Protein AF-A0A1W1DLJ4-F1 (afdb_monomer)

Solvent-accessible surface area (backbone atoms only — not comparable to full-atom values): 9429 Å² total; per-residue (Å²): 139,88,88,87,72,86,66,71,32,33,71,55,100,89,47,61,44,42,84,72,53,98,75,45,76,35,81,39,62,38,69,46,56,49,47,17,43,51,42,50,50,43,47,74,78,41,98,44,51,70,66,58,46,50,53,56,49,59,76,42,45,62,56,41,61,72,56,41,57,60,22,61,76,66,29,36,32,37,41,37,36,40,71,74,59,95,52,90,63,41,83,75,76,58,78,65,76,52,47,79,42,19,34,28,47,31,40,52,72,58,87,94,70,60,62,65,68,54,45,72,72,51,59,78,86,32,61,56,45,70,82,48,97,45,29,44,33,29,34,29,70,41,49,66,60,52,45,49,72,58,45,48,64,53,50,52,50,57,65,69,73,106

Structure (mmCIF, N/CA/C/O backbone):
data_AF-A0A1W1DLJ4-F1
#
_entry.id   AF-A0A1W1DLJ4-F1
#
loop_
_atom_site.group_PDB
_atom_site.id
_atom_site.type_symbol
_atom_site.label_atom_id
_atom_site.label_alt_id
_atom_site.label_comp_id
_atom_site.label_asym_id
_atom_site.label_entity_id
_atom_site.label_seq_id
_atom_site.pdbx_PDB_ins_code
_atom_site.Cartn_x
_atom_site.Cartn_y
_atom_site.Cartn_z
_atom_site.occupancy
_atom_site.B_iso_or_equiv
_atom_site.auth_seq_id
_atom_site.auth_comp_id
_atom_site.auth_asym_id
_atom_site.auth_atom_id
_atom_site.pdbx_PDB_model_num
ATOM 1 N N . MET A 1 1 ? -18.848 10.174 -0.952 1.00 89.06 1 MET A N 1
ATOM 2 C CA . MET A 1 1 ? -18.210 9.969 -2.275 1.00 89.06 1 MET A CA 1
ATOM 3 C C . MET A 1 1 ? -16.968 9.114 -2.049 1.00 89.06 1 MET A C 1
ATOM 5 O O . MET A 1 1 ? -16.446 9.173 -0.948 1.00 89.06 1 MET A O 1
ATOM 9 N N . PHE A 1 2 ? -16.525 8.315 -3.023 1.00 94.81 2 PHE A N 1
ATOM 10 C CA . PHE A 1 2 ? -15.253 7.580 -2.954 1.00 94.81 2 PHE A CA 1
ATOM 11 C C . PHE A 1 2 ? -14.394 7.967 -4.161 1.00 94.81 2 PHE A C 1
ATOM 13 O O . PHE A 1 2 ? -14.922 8.054 -5.271 1.00 94.81 2 PHE A O 1
ATOM 20 N N . TYR A 1 3 ? -13.108 8.224 -3.931 1.00 96.75 3 TYR A N 1
ATOM 21 C CA . TYR A 1 3 ? -12.130 8.569 -4.959 1.00 96.75 3 TYR A CA 1
ATOM 22 C C . TYR A 1 3 ? -10.869 7.730 -4.757 1.00 96.75 3 TYR A C 1
ATOM 24 O O . TYR A 1 3 ? -10.358 7.635 -3.644 1.00 96.75 3 TYR A O 1
ATOM 32 N N . GLU A 1 4 ? -10.353 7.183 -5.853 1.00 96.94 4 GLU A N 1
ATOM 33 C CA . GLU A 1 4 ? -9.072 6.490 -5.908 1.00 96.94 4 GLU A CA 1
ATOM 34 C C . GLU A 1 4 ? -8.259 7.059 -7.073 1.00 96.94 4 GLU A C 1
ATOM 36 O O . GLU A 1 4 ? -8.750 7.178 -8.199 1.00 96.94 4 GLU A O 1
ATOM 41 N N . GLY A 1 5 ? -7.014 7.442 -6.802 1.00 95.69 5 GLY A N 1
ATOM 42 C CA . GLY A 1 5 ? -6.127 8.011 -7.804 1.00 95.69 5 GLY A CA 1
ATOM 43 C C . GLY A 1 5 ? -4.942 8.744 -7.190 1.00 95.69 5 GLY A C 1
ATOM 44 O O . GLY A 1 5 ? -4.748 8.749 -5.978 1.00 95.69 5 GLY A O 1
ATOM 45 N N . LEU A 1 6 ? -4.151 9.386 -8.048 1.00 95.25 6 LEU A N 1
ATOM 46 C CA . LEU A 1 6 ? -2.889 10.026 -7.665 1.00 95.25 6 LEU A CA 1
ATOM 47 C C . LEU A 1 6 ? -3.042 11.432 -7.067 1.00 95.25 6 LEU A C 1
ATOM 49 O O . LEU A 1 6 ? -2.040 12.005 -6.664 1.00 95.25 6 LEU A O 1
ATOM 53 N N . HIS A 1 7 ? -4.249 12.009 -7.039 1.00 96.19 7 HIS A N 1
ATOM 54 C CA . HIS A 1 7 ? -4.464 13.419 -6.675 1.00 96.19 7 HIS A CA 1
ATOM 55 C C . HIS A 1 7 ? -5.550 13.624 -5.604 1.00 96.19 7 HIS A C 1
ATOM 57 O O . HIS A 1 7 ? -6.191 14.671 -5.551 1.00 96.19 7 HIS A O 1
ATOM 63 N N . GLY A 1 8 ? -5.778 12.619 -4.754 1.00 95.38 8 GLY A N 1
ATOM 64 C CA . GLY A 1 8 ? -6.811 12.670 -3.711 1.00 95.38 8 GLY A CA 1
ATOM 65 C C . GLY A 1 8 ? -6.466 13.579 -2.528 1.00 95.38 8 GLY A C 1
ATOM 66 O O . GLY A 1 8 ? -7.358 13.964 -1.782 1.00 95.38 8 GLY A O 1
ATOM 67 N N . GLY A 1 9 ? -5.189 13.934 -2.365 1.00 96.19 9 GLY A N 1
ATOM 68 C CA . GLY A 1 9 ? -4.673 14.747 -1.263 1.00 96.19 9 GLY A CA 1
ATOM 69 C C . GLY A 1 9 ? -3.925 15.997 -1.719 1.00 96.19 9 GLY A C 1
ATOM 70 O O . GLY A 1 9 ? -3.069 16.492 -0.984 1.00 96.19 9 GLY A O 1
ATOM 71 N N . VAL A 1 10 ? -4.189 16.485 -2.937 1.00 96.12 10 VAL A N 1
ATOM 72 C CA . VAL A 1 10 ? -3.507 17.661 -3.499 1.00 96.12 10 VAL A CA 1
ATOM 73 C C . VAL A 1 10 ? -3.833 18.912 -2.697 1.00 96.12 10 VAL A C 1
ATOM 75 O O . VAL A 1 10 ? -4.997 19.208 -2.416 1.00 96.12 10 VAL A O 1
ATOM 78 N N . LYS A 1 11 ? -2.789 19.688 -2.408 1.00 95.25 11 LYS A N 1
ATOM 79 C CA . LYS A 1 11 ? -2.889 21.026 -1.843 1.00 95.25 11 LYS A CA 1
ATOM 80 C C . LYS A 1 11 ? -1.892 21.948 -2.535 1.00 95.25 11 LYS A C 1
ATOM 82 O O . LYS A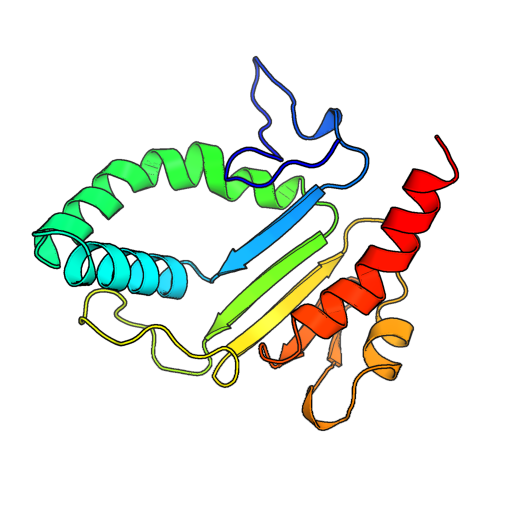 1 11 ? -0.700 21.672 -2.563 1.00 95.25 11 LYS A O 1
ATOM 87 N N . THR A 1 12 ? -2.406 23.023 -3.112 1.00 92.81 12 THR A N 1
ATOM 88 C CA . THR A 1 12 ? -1.669 24.057 -3.847 1.00 92.81 12 THR A CA 1
ATOM 89 C C . THR A 1 12 ? -2.237 25.426 -3.482 1.00 92.81 12 THR A C 1
ATOM 91 O O . THR A 1 12 ? -3.291 25.510 -2.852 1.00 92.81 12 THR A O 1
ATOM 94 N N . ASP A 1 13 ? -1.607 26.502 -3.950 1.00 92.25 13 ASP A N 1
ATOM 95 C CA . ASP A 1 13 ? -2.117 27.866 -3.754 1.00 92.25 13 ASP A CA 1
ATOM 96 C C . ASP A 1 13 ? -3.511 28.091 -4.369 1.00 92.25 13 ASP A C 1
ATOM 98 O O . ASP A 1 13 ? -4.266 28.945 -3.908 1.00 92.25 13 ASP A O 1
ATOM 102 N N . ASN A 1 14 ? -3.869 27.318 -5.402 1.00 92.94 14 ASN A N 1
ATOM 103 C CA . ASN A 1 14 ? -5.108 27.499 -6.162 1.00 92.94 14 ASN A CA 1
ATOM 104 C C . ASN A 1 14 ? -6.193 26.458 -5.839 1.00 92.94 14 ASN A C 1
ATOM 106 O O . ASN A 1 14 ? -7.340 26.629 -6.253 1.00 92.94 14 ASN A O 1
ATOM 110 N N . ALA A 1 15 ? -5.849 25.367 -5.150 1.00 92.06 15 ALA A N 1
ATOM 111 C CA . ALA A 1 15 ? -6.771 24.277 -4.841 1.00 92.06 15 ALA A CA 1
ATOM 112 C C . ALA A 1 15 ? -6.327 23.503 -3.595 1.00 92.06 15 ALA A C 1
ATOM 114 O O . ALA A 1 15 ? -5.175 23.078 -3.509 1.00 92.06 15 ALA A O 1
ATOM 115 N N . ASP A 1 16 ? -7.264 23.259 -2.678 1.00 95.38 16 ASP A N 1
ATOM 116 C CA . ASP A 1 16 ? -7.079 22.415 -1.494 1.00 95.38 16 ASP A CA 1
ATOM 117 C C . ASP A 1 16 ? -8.109 21.280 -1.531 1.00 95.38 16 ASP A C 1
ATOM 119 O O . ASP A 1 16 ? -9.257 21.467 -1.134 1.00 95.38 16 ASP A O 1
ATOM 123 N N . VAL A 1 17 ? -7.712 20.128 -2.082 1.00 95.50 17 VAL A N 1
ATOM 124 C CA . VAL A 1 17 ? -8.542 18.911 -2.135 1.00 95.50 17 VAL A CA 1
ATOM 125 C C . VAL A 1 17 ? -8.455 18.158 -0.812 1.00 95.50 17 VAL A C 1
ATOM 127 O O . VAL A 1 17 ? -9.463 17.643 -0.334 1.00 95.50 17 VAL A O 1
ATOM 130 N N . ALA A 1 18 ? -7.271 18.140 -0.193 1.00 96.06 18 ALA A N 1
ATOM 131 C CA . ALA A 1 18 ? -7.047 17.482 1.091 1.00 96.06 18 ALA A CA 1
ATOM 132 C C . ALA A 1 18 ? -7.984 18.003 2.195 1.00 96.06 18 ALA A C 1
ATOM 134 O O . ALA A 1 18 ? -8.453 17.226 3.017 1.00 96.06 18 ALA A O 1
ATOM 135 N N . GLY A 1 19 ? -8.310 19.299 2.191 1.00 95.31 19 GLY A N 1
ATOM 136 C CA . GLY A 1 19 ? -9.260 19.893 3.136 1.00 95.31 19 GLY A CA 1
ATOM 137 C C . GLY A 1 19 ? -10.742 19.599 2.865 1.00 95.31 19 GLY A C 1
ATOM 138 O O . GLY A 1 19 ? -11.585 20.074 3.619 1.00 95.31 19 GLY A O 1
ATOM 139 N N . GLN A 1 20 ? -11.083 18.874 1.794 1.00 95.44 20 GLN A N 1
ATOM 140 C CA . GLN A 1 20 ? -12.471 18.586 1.390 1.00 95.44 20 GLN A CA 1
ATOM 141 C C . GLN A 1 20 ? -12.888 17.134 1.655 1.00 95.44 20 GLN A C 1
ATOM 143 O O . GLN A 1 20 ? -13.973 16.726 1.238 1.00 95.44 20 GLN A O 1
ATOM 148 N N . VAL A 1 21 ? -12.027 16.336 2.290 1.00 95.75 21 VAL A N 1
ATOM 149 C CA . VAL A 1 21 ? -12.275 14.914 2.544 1.00 95.75 21 VAL A CA 1
ATOM 150 C C . VAL A 1 21 ? -12.330 14.624 4.038 1.00 95.75 21 VAL A C 1
ATOM 152 O O . VAL A 1 21 ? -11.523 15.128 4.812 1.00 95.75 21 VAL A O 1
ATOM 1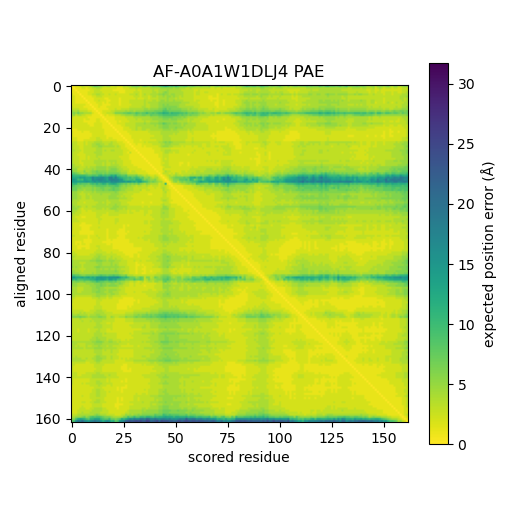55 N N . ASP A 1 22 ? -13.260 13.759 4.437 1.00 95.88 22 ASP A N 1
ATOM 156 C CA . ASP A 1 22 ? -13.383 13.317 5.832 1.00 95.88 22 ASP A CA 1
ATOM 157 C C . ASP A 1 22 ? -12.343 12.237 6.189 1.00 95.88 22 ASP A C 1
ATOM 159 O O . ASP A 1 22 ? -11.959 12.071 7.345 1.00 95.88 22 ASP A O 1
ATOM 163 N N . LEU A 1 23 ? -11.856 11.500 5.184 1.00 96.88 23 LEU A N 1
ATOM 164 C CA . LEU A 1 23 ? -10.827 10.473 5.324 1.00 96.88 23 LEU A CA 1
ATOM 165 C C . LEU A 1 23 ? -9.889 10.473 4.112 1.00 96.88 23 LEU A C 1
ATOM 167 O O . LEU A 1 23 ? -10.334 10.246 2.989 1.00 96.88 23 LEU A O 1
ATOM 171 N N . LEU A 1 24 ? -8.588 10.669 4.350 1.00 98.00 24 LEU A N 1
ATOM 172 C CA . LEU A 1 24 ? -7.549 10.620 3.325 1.00 98.00 24 LEU A CA 1
ATOM 173 C C . LEU A 1 24 ? -6.550 9.496 3.621 1.00 98.00 24 LEU A C 1
ATOM 175 O O . LEU A 1 24 ? -5.805 9.560 4.601 1.00 98.00 24 LEU A O 1
ATOM 179 N N . VAL A 1 25 ? -6.522 8.479 2.758 1.00 98.31 25 VAL A N 1
ATOM 180 C CA . VAL A 1 25 ? -5.635 7.313 2.882 1.00 98.31 25 VAL A CA 1
ATOM 181 C C . VAL A 1 25 ? -4.578 7.341 1.782 1.00 98.31 25 VAL A C 1
ATOM 183 O O . VAL A 1 25 ? -4.910 7.412 0.601 1.00 98.31 25 VAL A O 1
ATOM 186 N N . GLY A 1 26 ? -3.306 7.256 2.164 1.00 98.06 26 GLY A N 1
ATOM 187 C CA . GLY A 1 26 ? -2.185 7.066 1.251 1.00 98.06 26 GLY A CA 1
ATOM 188 C C . GLY A 1 26 ? -1.798 5.594 1.166 1.00 98.06 26 GLY A C 1
ATOM 189 O O . GLY A 1 26 ? -1.512 4.967 2.182 1.00 98.06 26 GLY A O 1
ATOM 190 N N . VAL A 1 27 ? -1.755 5.038 -0.042 1.00 97.94 27 VAL A N 1
ATOM 191 C CA . VAL A 1 27 ? -1.231 3.692 -0.306 1.00 97.94 27 VAL A CA 1
ATOM 192 C C . VAL A 1 27 ? -0.025 3.844 -1.212 1.00 97.94 27 VAL A C 1
ATOM 194 O O . VAL A 1 27 ? -0.170 4.198 -2.379 1.00 97.94 27 VAL A O 1
ATOM 197 N N . VAL A 1 28 ? 1.167 3.631 -0.661 1.00 94.94 28 VAL A N 1
ATOM 198 C CA . VAL A 1 28 ? 2.415 4.010 -1.324 1.00 94.94 28 VAL A CA 1
ATOM 199 C C . VAL A 1 28 ? 3.427 2.867 -1.268 1.00 94.94 28 VAL A C 1
ATOM 201 O O . VAL A 1 28 ? 3.789 2.407 -0.186 1.00 94.94 28 VAL A O 1
ATOM 204 N N . PRO A 1 29 ? 3.894 2.337 -2.406 1.00 95.12 29 PRO A N 1
ATOM 205 C CA . PRO A 1 29 ? 5.096 1.519 -2.416 1.00 95.12 29 PRO A CA 1
ATOM 206 C C . PRO A 1 29 ? 6.332 2.401 -2.217 1.00 95.12 29 PRO A C 1
ATOM 208 O O . PRO A 1 29 ? 6.325 3.578 -2.566 1.00 95.12 29 PRO A O 1
ATOM 211 N N . SER A 1 30 ? 7.426 1.835 -1.710 1.00 95.44 30 SER A N 1
ATOM 212 C CA . SER A 1 30 ? 8.712 2.527 -1.775 1.00 95.44 30 SER A CA 1
ATOM 213 C C . SER A 1 30 ? 9.045 2.880 -3.228 1.00 95.44 30 SER A C 1
ATOM 215 O O . SER A 1 30 ? 8.705 2.134 -4.151 1.00 95.44 30 SER A O 1
ATOM 217 N N . VAL A 1 31 ? 9.751 3.993 -3.431 1.00 94.81 31 VAL A N 1
ATOM 218 C CA . VAL A 1 31 ? 10.086 4.516 -4.769 1.00 94.81 31 VAL A CA 1
ATOM 219 C C . VAL A 1 31 ? 10.717 3.443 -5.666 1.00 94.81 31 VAL A C 1
ATOM 221 O O . VAL A 1 31 ? 10.357 3.307 -6.833 1.00 94.81 31 VAL A O 1
ATOM 224 N N . ASN A 1 32 ? 11.595 2.602 -5.110 1.00 94.19 32 ASN A N 1
ATOM 225 C CA . ASN A 1 32 ? 12.211 1.514 -5.869 1.00 94.19 32 ASN A CA 1
ATOM 226 C C . ASN A 1 32 ? 11.182 0.473 -6.339 1.00 94.19 32 ASN A C 1
ATOM 228 O O . ASN A 1 32 ? 11.250 0.040 -7.487 1.00 94.19 32 ASN A O 1
ATOM 232 N N . ILE A 1 33 ? 10.219 0.081 -5.492 1.00 94.81 33 ILE A N 1
ATOM 233 C CA . ILE A 1 33 ? 9.129 -0.818 -5.907 1.00 94.81 33 ILE A CA 1
ATOM 234 C C . ILE A 1 33 ? 8.277 -0.142 -6.985 1.00 94.81 33 ILE A C 1
ATOM 236 O O . ILE A 1 33 ? 7.915 -0.804 -7.957 1.00 94.81 33 ILE A O 1
ATOM 240 N N . GLU A 1 34 ? 7.968 1.149 -6.842 1.00 93.88 34 GLU A N 1
ATOM 241 C CA . GLU A 1 34 ? 7.183 1.897 -7.830 1.00 93.88 34 GLU A CA 1
ATOM 242 C C . GLU A 1 34 ? 7.845 1.868 -9.214 1.00 93.88 34 GLU A C 1
ATOM 244 O O . GLU A 1 34 ? 7.194 1.561 -10.217 1.00 93.88 34 GLU A O 1
ATOM 249 N N . TRP A 1 35 ? 9.155 2.113 -9.277 1.00 94.50 35 TRP A N 1
ATOM 250 C CA . TRP A 1 35 ? 9.906 2.092 -10.531 1.00 94.50 35 TRP A CA 1
ATOM 251 C C . TRP A 1 35 ? 10.012 0.688 -11.126 1.00 94.50 35 TRP A C 1
ATOM 253 O O . TRP A 1 35 ? 9.768 0.527 -12.322 1.00 94.50 35 TRP A O 1
ATOM 263 N N . ILE A 1 36 ? 10.283 -0.341 -10.312 1.00 94.00 36 ILE A N 1
ATOM 264 C CA . ILE A 1 36 ? 10.282 -1.741 -10.774 1.00 94.00 36 ILE A CA 1
ATOM 265 C C . ILE A 1 36 ? 8.911 -2.095 -11.369 1.00 94.00 36 ILE A C 1
ATOM 267 O O . ILE A 1 36 ? 8.832 -2.652 -12.462 1.00 94.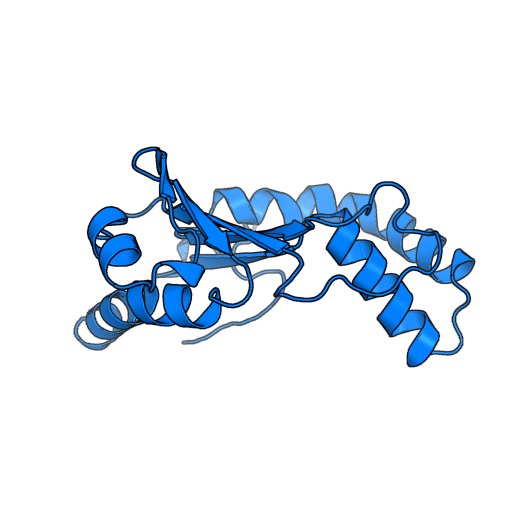00 36 ILE A O 1
ATOM 271 N N . GLN A 1 37 ? 7.818 -1.722 -10.693 1.00 91.56 37 GLN A N 1
ATOM 272 C CA . GLN A 1 37 ? 6.454 -1.931 -11.188 1.00 91.56 37 GLN A CA 1
ATOM 273 C C . GLN A 1 37 ? 6.193 -1.194 -12.498 1.00 91.56 37 GLN A C 1
ATOM 275 O O . GLN A 1 37 ? 5.575 -1.758 -13.403 1.00 91.56 37 GLN A O 1
ATOM 280 N N . LYS A 1 38 ? 6.655 0.054 -12.611 1.00 91.25 38 LYS A N 1
ATOM 281 C CA . LYS A 1 38 ? 6.493 0.865 -13.816 1.00 91.25 38 LYS A CA 1
ATOM 282 C C . LYS A 1 38 ? 7.222 0.249 -15.009 1.00 91.25 38 LYS A C 1
ATOM 284 O O . LYS A 1 38 ? 6.618 0.114 -16.070 1.00 91.25 38 LYS A O 1
ATOM 289 N N . ILE A 1 39 ? 8.476 -0.162 -14.825 1.00 91.38 39 ILE A N 1
ATOM 290 C CA . ILE A 1 39 ? 9.292 -0.817 -15.857 1.00 91.38 39 ILE A CA 1
ATOM 291 C C . ILE A 1 39 ? 8.669 -2.148 -16.254 1.00 91.38 39 ILE A C 1
ATOM 293 O O . ILE A 1 39 ? 8.467 -2.393 -17.441 1.00 91.38 39 ILE A O 1
ATOM 297 N N . TYR A 1 40 ? 8.295 -2.982 -15.283 1.00 90.12 40 TYR A N 1
ATOM 298 C CA . TYR A 1 40 ? 7.670 -4.270 -15.561 1.00 90.12 40 TYR A CA 1
ATOM 299 C C . TYR A 1 40 ? 6.374 -4.109 -16.367 1.00 90.12 40 TYR A C 1
ATOM 301 O O . TYR A 1 40 ? 6.201 -4.764 -17.392 1.00 90.12 40 TYR A O 1
ATOM 309 N N . ARG A 1 41 ? 5.483 -3.198 -15.959 1.00 88.44 41 ARG A N 1
ATOM 310 C CA . ARG A 1 41 ? 4.210 -2.942 -16.652 1.00 88.44 41 ARG A CA 1
ATOM 311 C C . ARG A 1 41 ? 4.426 -2.427 -18.073 1.00 88.44 41 ARG A C 1
ATOM 313 O O . ARG A 1 41 ? 3.857 -2.960 -19.019 1.00 88.44 41 ARG A O 1
ATOM 320 N N . ASP A 1 42 ? 5.271 -1.414 -18.240 1.00 87.94 42 ASP A N 1
ATOM 321 C CA . ASP A 1 42 ? 5.455 -0.772 -19.541 1.00 87.94 42 ASP A CA 1
ATOM 322 C C . ASP A 1 42 ? 6.284 -1.619 -20.521 1.00 87.94 42 ASP A C 1
ATOM 324 O O . ASP A 1 42 ? 6.124 -1.447 -21.722 1.00 87.94 42 ASP A O 1
ATOM 328 N N . THR A 1 43 ? 7.110 -2.558 -20.052 1.00 86.94 43 THR A N 1
ATOM 329 C CA . THR A 1 43 ? 7.851 -3.488 -20.931 1.00 86.94 43 THR A CA 1
ATOM 330 C C . THR A 1 43 ? 7.089 -4.782 -21.231 1.00 86.94 43 THR A C 1
ATOM 332 O O . THR A 1 43 ? 7.331 -5.406 -22.262 1.00 86.94 43 THR A O 1
ATOM 335 N N . SER A 1 44 ? 6.159 -5.200 -20.363 1.00 84.94 44 SER A N 1
ATOM 336 C CA . SER A 1 44 ? 5.336 -6.402 -20.586 1.00 84.94 44 SER A CA 1
ATOM 337 C C . SER A 1 44 ? 4.083 -6.130 -21.419 1.00 84.94 44 SER A C 1
ATOM 339 O O . SER A 1 44 ? 3.665 -6.989 -22.193 1.00 84.94 44 SER A O 1
ATOM 341 N N . GLU A 1 45 ? 3.493 -4.940 -21.289 1.00 77.00 45 GLU A N 1
ATOM 342 C CA . GLU A 1 45 ? 2.224 -4.589 -21.940 1.00 77.00 45 GLU A CA 1
ATOM 343 C C . GLU A 1 45 ? 2.395 -3.647 -23.142 1.00 77.00 45 GLU A C 1
ATOM 345 O O . GLU A 1 45 ? 1.462 -3.478 -23.931 1.00 77.00 45 GLU A O 1
ATOM 350 N N . ARG A 1 46 ? 3.559 -2.999 -23.294 1.00 75.94 46 ARG A N 1
ATOM 351 C CA . ARG A 1 46 ? 3.806 -1.967 -24.317 1.00 75.94 46 ARG A CA 1
ATOM 352 C C . ARG A 1 46 ? 5.141 -2.214 -25.030 1.00 75.94 46 ARG A C 1
ATOM 354 O O . ARG A 1 46 ? 5.997 -2.909 -24.495 1.00 75.94 46 ARG A O 1
ATOM 361 N N . PRO A 1 47 ? 5.365 -1.645 -26.232 1.00 81.81 47 PRO A N 1
ATOM 362 C CA . PRO A 1 47 ? 6.592 -1.873 -26.996 1.00 81.81 47 PRO A CA 1
ATOM 363 C C . PRO A 1 47 ? 7.768 -1.010 -26.502 1.00 81.81 47 PRO A C 1
ATOM 365 O O . PRO A 1 47 ? 8.592 -0.590 -27.312 1.00 81.81 47 PRO A O 1
ATOM 368 N N . TYR A 1 48 ? 7.822 -0.689 -25.205 1.00 85.31 48 TYR A N 1
ATOM 369 C CA . TYR A 1 48 ? 8.903 0.115 -24.641 1.00 85.31 48 TYR A CA 1
ATOM 370 C C . TYR A 1 48 ? 10.076 -0.764 -24.216 1.00 85.31 48 TYR A C 1
ATOM 372 O O . TYR A 1 48 ? 9.887 -1.845 -23.659 1.00 85.31 48 TYR A O 1
ATOM 380 N N . THR A 1 49 ? 11.296 -0.279 -24.435 1.00 86.38 49 THR A N 1
ATOM 381 C CA . THR A 1 49 ? 12.496 -0.858 -23.820 1.00 86.38 49 THR A CA 1
ATOM 382 C C . THR A 1 49 ? 12.675 -0.326 -22.390 1.00 86.38 49 THR A C 1
ATOM 384 O O . THR A 1 49 ? 12.165 0.754 -22.070 1.00 86.38 49 THR A O 1
ATOM 387 N N . PRO A 1 50 ? 13.403 -1.034 -21.506 1.00 86.44 50 PRO A N 1
ATOM 388 C CA . PRO A 1 50 ? 13.714 -0.536 -20.162 1.00 86.44 50 PRO A CA 1
ATOM 389 C C . PRO A 1 50 ? 14.354 0.862 -20.152 1.00 86.44 50 PRO A C 1
ATOM 391 O O . PRO A 1 50 ? 14.057 1.678 -19.279 1.00 86.44 50 PRO A O 1
ATOM 394 N N . GLU A 1 51 ? 15.187 1.172 -21.147 1.00 87.31 51 GLU A N 1
ATOM 395 C CA . GLU A 1 51 ? 15.833 2.479 -21.306 1.00 87.31 51 GLU A CA 1
ATOM 396 C C . GLU A 1 51 ? 14.801 3.575 -21.590 1.00 87.31 51 GLU A C 1
ATOM 398 O O . GLU A 1 51 ? 14.811 4.611 -20.931 1.00 87.31 51 GLU A O 1
ATOM 403 N N . GLN A 1 52 ? 13.846 3.314 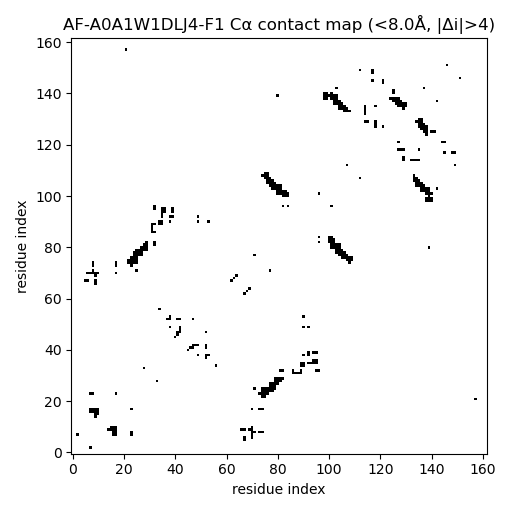-22.489 1.00 90.62 52 GLN A N 1
ATOM 404 C CA . GLN A 1 52 ? 12.761 4.255 -22.788 1.00 90.62 52 GLN A CA 1
ATOM 405 C C . GLN A 1 52 ? 11.875 4.508 -21.563 1.00 90.62 52 GLN A C 1
ATOM 407 O O . GLN A 1 52 ? 11.449 5.635 -21.322 1.00 90.62 52 GLN A O 1
ATOM 412 N N . VAL A 1 53 ? 11.608 3.479 -20.751 1.00 89.62 53 VAL A N 1
ATOM 413 C CA . VAL A 1 53 ? 10.859 3.669 -19.498 1.00 89.62 53 VAL A CA 1
ATOM 414 C C . VAL A 1 53 ? 11.671 4.475 -18.481 1.00 89.62 53 VAL A C 1
ATOM 416 O O . VAL A 1 53 ? 11.097 5.281 -17.753 1.00 89.62 53 VAL A O 1
ATOM 419 N N . THR A 1 54 ? 12.993 4.303 -18.449 1.00 89.81 54 THR A N 1
ATOM 420 C CA . THR A 1 54 ? 13.886 5.084 -17.579 1.00 89.81 54 THR A CA 1
ATOM 421 C C . THR A 1 54 ? 13.841 6.572 -17.930 1.00 89.81 54 THR A C 1
ATOM 423 O O . THR A 1 54 ? 13.705 7.397 -17.029 1.00 89.81 54 THR A O 1
ATOM 426 N N . GLU A 1 55 ? 13.869 6.922 -19.219 1.00 92.50 55 GLU A N 1
ATOM 427 C CA . GLU A 1 55 ? 13.690 8.308 -19.685 1.00 92.50 55 GLU A CA 1
ATOM 428 C C . GLU A 1 55 ? 12.334 8.877 -19.238 1.00 92.50 55 GLU A C 1
ATOM 430 O O . GLU A 1 55 ? 12.278 9.952 -18.647 1.00 92.50 55 GLU A O 1
ATOM 435 N N . ILE A 1 56 ? 11.251 8.106 -19.391 1.00 91.50 56 ILE A N 1
ATOM 436 C CA . ILE A 1 56 ? 9.908 8.509 -18.937 1.00 91.50 56 ILE A CA 1
ATOM 437 C C . ILE A 1 56 ? 9.854 8.724 -17.417 1.00 91.50 56 ILE A C 1
ATOM 439 O O . ILE A 1 56 ? 9.130 9.602 -16.947 1.00 91.50 56 ILE A O 1
ATOM 443 N N . ILE A 1 57 ? 10.563 7.910 -16.629 1.00 92.38 57 ILE A N 1
ATOM 444 C CA . ILE A 1 57 ? 10.641 8.098 -15.175 1.00 92.38 57 ILE A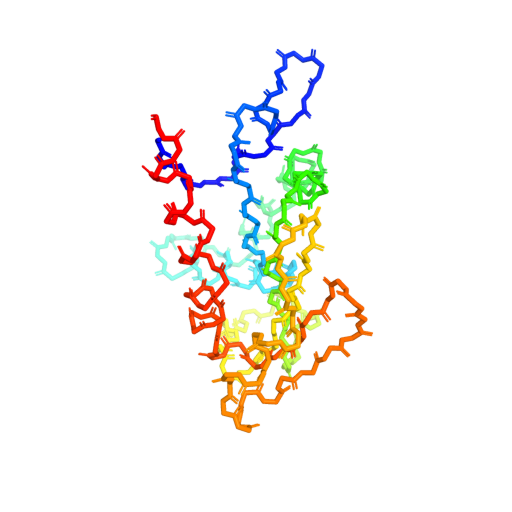 CA 1
ATOM 445 C C . ILE A 1 57 ? 11.315 9.438 -14.875 1.00 92.38 57 ILE A C 1
ATOM 447 O O . ILE A 1 57 ? 10.743 10.232 -14.131 1.00 92.38 57 ILE A O 1
ATOM 451 N N . LEU A 1 58 ? 12.473 9.710 -15.487 1.00 93.69 58 LEU A N 1
ATOM 452 C CA . LEU A 1 58 ? 13.221 10.957 -15.299 1.00 93.69 58 LEU A CA 1
ATOM 453 C C . LEU A 1 58 ? 12.389 12.191 -15.664 1.00 93.69 58 LEU A C 1
ATOM 455 O O . LEU A 1 58 ? 12.317 13.123 -14.864 1.00 93.69 58 LEU A O 1
ATOM 459 N N . ASP A 1 59 ? 11.699 12.158 -16.804 1.00 95.06 59 ASP A N 1
ATOM 460 C CA . ASP A 1 59 ? 10.858 13.262 -17.283 1.00 95.06 59 ASP A CA 1
ATOM 461 C C . ASP A 1 59 ? 9.709 13.601 -16.320 1.00 95.06 59 ASP A C 1
ATOM 463 O O . ASP A 1 59 ? 9.222 14.729 -16.297 1.00 95.06 59 ASP A O 1
ATOM 467 N N . ARG A 1 60 ? 9.274 12.637 -15.500 1.00 92.56 60 ARG A N 1
ATOM 468 C CA . ARG A 1 60 ? 8.172 12.800 -14.540 1.00 92.56 60 ARG A CA 1
ATOM 469 C C . ARG A 1 60 ? 8.636 13.043 -13.107 1.00 92.56 60 ARG A C 1
ATOM 471 O O . ARG A 1 60 ? 7.793 13.250 -12.235 1.00 92.56 60 ARG A O 1
ATOM 478 N N . MET A 1 61 ? 9.944 1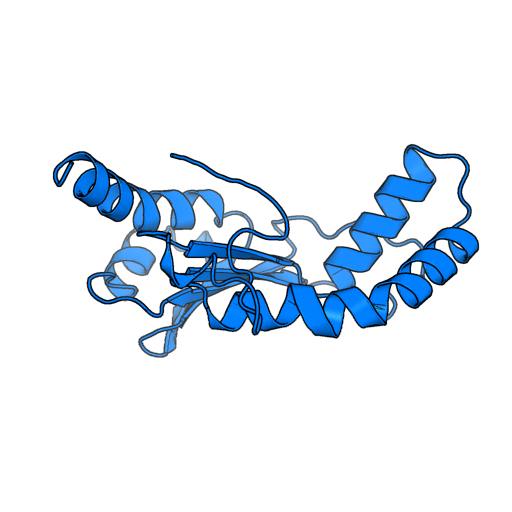3.015 -12.837 1.00 94.19 61 MET A N 1
ATOM 479 C CA . MET A 1 61 ? 10.464 13.137 -11.471 1.00 94.19 61 MET A CA 1
ATOM 480 C C . MET A 1 61 ? 10.149 14.488 -10.841 1.00 94.19 61 MET A C 1
ATOM 482 O O . MET A 1 61 ? 9.878 14.538 -9.642 1.00 94.19 61 MET A O 1
ATOM 486 N N . GLN A 1 62 ? 10.160 15.565 -11.630 1.00 96.00 62 GLN A N 1
ATOM 487 C CA . GLN A 1 62 ? 9.798 16.886 -11.125 1.00 96.00 62 GLN A CA 1
ATOM 488 C C . GLN A 1 62 ? 8.353 16.885 -10.611 1.00 96.00 62 GLN A C 1
ATOM 490 O O . GLN A 1 62 ? 8.126 17.183 -9.442 1.00 96.00 62 GLN A O 1
ATOM 495 N N . ASP A 1 63 ? 7.403 16.435 -11.434 1.00 94.38 63 ASP A N 1
ATOM 496 C CA . ASP A 1 63 ? 5.994 16.359 -11.041 1.00 94.38 63 ASP A CA 1
ATOM 497 C C . ASP A 1 63 ? 5.769 15.414 -9.852 1.00 94.38 63 ASP A C 1
ATOM 499 O O . ASP A 1 63 ? 4.941 15.678 -8.981 1.00 94.38 63 ASP A O 1
ATOM 503 N N . TYR A 1 64 ? 6.508 14.303 -9.794 1.00 95.25 64 TYR A N 1
ATOM 504 C CA . TYR A 1 64 ? 6.430 13.364 -8.679 1.00 95.25 64 TYR A CA 1
ATOM 505 C C . TYR A 1 64 ? 6.815 14.032 -7.350 1.00 95.25 64 TYR A C 1
ATOM 507 O O . TYR A 1 64 ? 6.090 13.915 -6.362 1.00 95.25 64 TYR A O 1
ATOM 515 N N . VAL A 1 65 ? 7.921 14.776 -7.333 1.00 95.75 65 VAL A N 1
ATOM 516 C CA . VAL A 1 65 ? 8.401 15.473 -6.132 1.00 95.75 65 VAL A CA 1
ATOM 517 C C . VAL A 1 65 ? 7.510 16.664 -5.773 1.00 95.75 65 VAL A C 1
ATOM 519 O O . VAL A 1 65 ? 7.225 16.886 -4.597 1.00 95.75 65 VAL A O 1
ATOM 522 N N . GLU A 1 66 ? 7.055 17.429 -6.764 1.00 94.38 66 GLU A N 1
ATOM 523 C CA . GLU A 1 66 ? 6.290 18.658 -6.531 1.00 94.38 66 GLU A CA 1
ATOM 524 C C . GLU A 1 66 ? 4.814 18.391 -6.208 1.00 94.38 66 GLU A C 1
ATOM 526 O O . GLU A 1 66 ? 4.229 19.107 -5.395 1.00 94.38 66 GLU A O 1
ATOM 531 N N . PHE A 1 67 ? 4.209 17.357 -6.800 1.00 93.81 67 PHE A N 1
ATOM 532 C CA . PHE A 1 67 ? 2.760 17.146 -6.724 1.00 93.81 67 PHE A CA 1
ATOM 533 C C . PHE A 1 67 ? 2.338 15.806 -6.130 1.00 93.81 67 PHE A C 1
ATOM 535 O O . PHE A 1 67 ? 1.230 15.732 -5.604 1.00 93.81 67 PHE A O 1
ATOM 542 N N . ILE A 1 68 ? 3.163 14.754 -6.175 1.00 95.88 68 ILE A N 1
ATOM 543 C CA . ILE A 1 68 ? 2.786 13.442 -5.620 1.00 95.88 68 ILE A CA 1
ATOM 544 C C . ILE A 1 68 ? 3.247 13.313 -4.172 1.00 95.88 68 ILE A C 1
ATOM 546 O O . ILE A 1 68 ? 2.414 13.143 -3.282 1.00 95.88 68 ILE A O 1
ATOM 550 N N . THR A 1 69 ? 4.549 13.443 -3.906 1.00 96.81 69 THR A N 1
ATOM 551 C CA . THR A 1 69 ? 5.094 13.188 -2.564 1.00 96.81 69 THR A CA 1
ATOM 552 C C . THR A 1 69 ? 4.503 14.059 -1.448 1.00 96.81 69 THR A C 1
ATOM 554 O O . THR A 1 69 ? 4.219 13.497 -0.388 1.00 96.81 69 THR A O 1
ATOM 557 N N . PRO A 1 70 ? 4.222 15.369 -1.642 1.00 96.88 70 PRO A N 1
ATOM 558 C CA . PRO A 1 70 ? 3.684 16.206 -0.566 1.00 96.88 70 PRO A CA 1
ATOM 559 C C . PRO A 1 70 ? 2.274 15.798 -0.119 1.00 96.88 70 PRO A C 1
ATOM 561 O O . PRO A 1 70 ? 1.862 16.103 0.996 1.00 96.88 70 PRO A O 1
ATOM 564 N N . GLN A 1 71 ? 1.514 15.081 -0.956 1.00 97.50 71 GLN A N 1
ATOM 565 C CA . GLN A 1 71 ? 0.171 14.629 -0.581 1.00 97.50 71 GLN A CA 1
ATOM 566 C C . GLN A 1 71 ? 0.202 13.653 0.599 1.00 97.50 71 GLN A C 1
ATOM 568 O O . GLN A 1 71 ? -0.739 13.624 1.391 1.00 97.50 71 GLN A O 1
ATOM 573 N N . PHE A 1 72 ? 1.281 12.877 0.759 1.00 97.38 72 PHE A N 1
ATOM 574 C CA . PHE A 1 72 ? 1.406 11.906 1.848 1.00 97.38 72 PHE A CA 1
ATOM 575 C C . PHE A 1 72 ? 1.569 12.556 3.227 1.00 97.38 72 PHE A C 1
ATOM 577 O O . PHE A 1 72 ? 1.323 11.881 4.233 1.00 97.38 72 PHE A O 1
ATOM 584 N N . ASP A 1 73 ? 1.902 13.847 3.285 1.00 96.00 73 ASP A N 1
ATOM 585 C CA . ASP A 1 73 ? 1.907 14.635 4.522 1.00 96.00 73 ASP A CA 1
ATOM 586 C C . ASP A 1 73 ? 0.490 15.045 4.946 1.00 96.00 73 ASP A C 1
ATOM 588 O O . ASP A 1 73 ? 0.222 15.194 6.136 1.00 96.00 73 ASP A O 1
ATOM 592 N N . ASN A 1 74 ? -0.437 15.150 3.987 1.00 96.44 74 ASN A N 1
ATOM 593 C CA . ASN A 1 74 ? -1.837 15.498 4.238 1.00 96.44 74 ASN A CA 1
ATOM 594 C C . ASN A 1 74 ? -2.689 14.290 4.661 1.00 96.44 74 ASN A C 1
ATOM 596 O O . ASN A 1 74 ? -3.806 14.457 5.144 1.00 96.44 74 ASN A O 1
ATOM 600 N N . THR A 1 75 ? -2.200 13.066 4.448 1.00 98.00 75 THR A N 1
ATOM 601 C CA . THR A 1 75 ? -2.971 11.841 4.709 1.00 98.00 75 THR A CA 1
ATOM 602 C C . THR A 1 75 ? -3.214 11.603 6.198 1.00 98.00 75 THR A C 1
ATOM 604 O O . THR A 1 75 ? -2.322 11.734 7.044 1.00 98.00 75 THR A O 1
ATOM 607 N N . HIS A 1 76 ? -4.421 11.136 6.504 1.00 98.31 76 HIS A N 1
ATOM 608 C CA . HIS A 1 76 ? -4.795 10.652 7.828 1.00 98.31 76 HIS A CA 1
ATOM 609 C C . HIS A 1 76 ? -4.122 9.317 8.143 1.00 98.31 76 HIS A C 1
ATOM 611 O O . HIS A 1 76 ? -3.692 9.097 9.272 1.00 98.31 76 HIS A O 1
ATOM 617 N N . ILE A 1 77 ? -4.017 8.428 7.152 1.00 98.50 77 ILE A N 1
ATOM 618 C CA . ILE A 1 77 ? -3.373 7.120 7.295 1.00 98.50 77 ILE A CA 1
ATOM 619 C C . ILE A 1 77 ? -2.520 6.854 6.058 1.00 98.50 77 ILE A C 1
ATOM 621 O O . ILE A 1 77 ? -3.027 6.913 4.941 1.00 98.50 77 ILE A O 1
ATOM 625 N N . ASN A 1 78 ? -1.245 6.527 6.251 1.00 98.62 78 ASN A N 1
ATOM 626 C CA . ASN A 1 78 ? -0.368 6.031 5.192 1.00 98.62 78 ASN A CA 1
ATOM 627 C C . ASN A 1 78 ? -0.119 4.541 5.368 1.00 98.62 78 ASN A C 1
ATOM 629 O O . ASN A 1 78 ? 0.187 4.111 6.472 1.00 98.62 78 ASN A O 1
ATOM 633 N N . PHE A 1 79 ? -0.135 3.798 4.268 1.00 98.62 79 PHE A N 1
ATOM 634 C CA . PHE A 1 79 ? 0.324 2.422 4.151 1.00 98.62 79 PHE A CA 1
ATOM 635 C C . PHE A 1 79 ? 1.534 2.395 3.220 1.00 98.62 79 PHE A C 1
ATOM 637 O O . PHE A 1 79 ? 1.383 2.420 1.996 1.00 98.62 79 PHE A O 1
ATOM 644 N N . HIS A 1 80 ? 2.736 2.377 3.795 1.00 98.38 80 HIS A N 1
ATOM 645 C CA . HIS A 1 80 ? 3.983 2.427 3.042 1.00 98.38 80 HIS A CA 1
ATOM 646 C C . HIS A 1 80 ? 4.618 1.041 2.925 1.00 98.38 80 HIS A C 1
ATOM 648 O O . HIS A 1 80 ? 5.111 0.487 3.905 1.00 98.38 80 HIS A O 1
ATOM 654 N N . ARG A 1 81 ? 4.624 0.469 1.722 1.00 97.69 81 ARG A N 1
ATOM 655 C CA . ARG A 1 81 ? 5.161 -0.871 1.467 1.00 97.69 81 ARG A CA 1
ATOM 656 C C . ARG A 1 81 ? 6.665 -0.839 1.182 1.00 97.69 81 ARG A C 1
ATOM 658 O O . ARG A 1 81 ? 7.101 -0.209 0.223 1.00 97.69 81 ARG A O 1
ATOM 665 N N . ILE A 1 82 ? 7.444 -1.580 1.969 1.00 97.19 82 ILE A N 1
ATOM 666 C CA . ILE A 1 82 ? 8.911 -1.654 1.921 1.00 97.19 82 ILE A CA 1
ATOM 667 C C . ILE A 1 82 ? 9.355 -3.071 1.519 1.00 97.19 82 ILE A C 1
ATOM 669 O O . ILE A 1 82 ? 8.897 -4.035 2.132 1.00 97.19 82 ILE A O 1
ATOM 673 N N . PRO A 1 83 ? 10.250 -3.241 0.529 1.00 96.31 83 PRO A N 1
ATOM 674 C CA . PRO A 1 83 ? 10.735 -4.560 0.131 1.00 96.31 83 PRO A CA 1
ATOM 675 C C . PRO A 1 83 ? 11.717 -5.134 1.159 1.00 96.31 83 PRO A C 1
ATOM 677 O O . PRO A 1 83 ? 12.548 -4.413 1.705 1.00 96.31 83 PRO A O 1
ATOM 680 N N . LEU A 1 84 ? 11.665 -6.451 1.355 1.00 95.81 84 LEU A N 1
ATOM 681 C CA . LEU A 1 84 ? 12.658 -7.241 2.097 1.00 95.81 84 LEU A CA 1
ATOM 682 C C . LEU A 1 84 ? 13.663 -7.950 1.172 1.00 95.81 84 LEU A C 1
ATOM 684 O O . LEU A 1 84 ? 14.455 -8.778 1.618 1.00 95.81 84 LEU A O 1
ATOM 688 N N . VAL A 1 85 ? 13.634 -7.615 -0.117 1.00 93.69 85 VAL A N 1
ATOM 689 C CA . VAL A 1 85 ? 14.540 -8.108 -1.162 1.00 93.69 85 VAL A CA 1
ATOM 690 C C . VAL A 1 85 ? 15.382 -6.962 -1.721 1.00 93.69 85 VAL A C 1
ATOM 692 O O . VAL A 1 85 ? 15.061 -5.785 -1.526 1.00 93.69 85 VAL A O 1
ATOM 695 N N . ASP A 1 86 ? 16.465 -7.301 -2.421 1.00 93.44 86 ASP A N 1
ATOM 696 C CA . ASP A 1 86 ? 17.396 -6.312 -2.963 1.00 93.44 86 ASP A CA 1
ATOM 697 C C . ASP A 1 86 ? 16.782 -5.519 -4.123 1.00 93.44 86 ASP A C 1
ATOM 699 O O . ASP A 1 86 ? 16.799 -5.928 -5.278 1.00 93.44 86 ASP A O 1
ATOM 703 N N . THR A 1 87 ? 16.272 -4.335 -3.796 1.00 94.06 87 THR A N 1
ATOM 704 C CA . THR A 1 87 ? 15.762 -3.362 -4.767 1.00 94.06 87 THR A CA 1
ATOM 705 C C . THR A 1 87 ? 16.736 -2.209 -5.017 1.00 94.06 87 THR A C 1
ATOM 707 O O . THR A 1 87 ? 16.320 -1.158 -5.500 1.00 94.06 87 THR A O 1
ATOM 710 N N . SER A 1 88 ? 18.025 -2.367 -4.686 1.00 93.50 88 SER A N 1
ATOM 711 C CA . SER A 1 88 ? 19.028 -1.292 -4.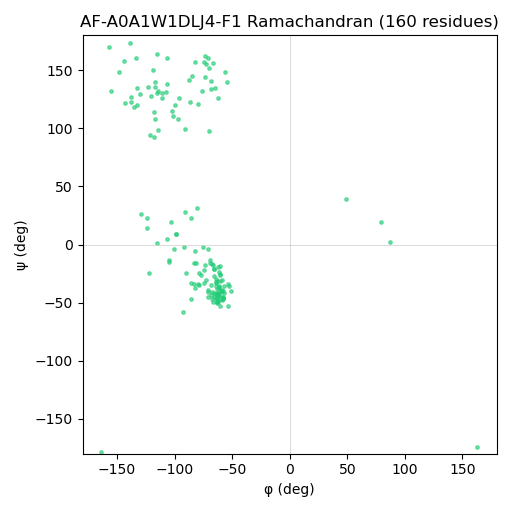778 1.00 93.50 88 SER A CA 1
ATOM 712 C C . SER A 1 88 ? 19.214 -0.740 -6.196 1.00 93.50 88 SER A C 1
ATOM 714 O O . SER A 1 88 ? 19.465 0.453 -6.355 1.00 93.50 88 SER A O 1
ATOM 716 N N . ASN A 1 89 ? 19.036 -1.579 -7.225 1.00 93.12 89 ASN A N 1
ATOM 717 C CA . ASN A 1 89 ? 18.967 -1.165 -8.627 1.00 93.12 89 ASN A CA 1
ATOM 718 C C . ASN A 1 89 ? 17.590 -1.499 -9.243 1.00 93.12 89 ASN A C 1
ATOM 720 O O . ASN A 1 89 ? 17.404 -2.597 -9.788 1.00 93.12 89 ASN A O 1
ATOM 724 N N . PRO A 1 90 ? 16.624 -0.565 -9.208 1.00 91.56 90 PRO A N 1
ATOM 725 C CA . PRO A 1 90 ? 15.281 -0.783 -9.748 1.00 91.56 90 PRO A CA 1
ATOM 726 C C . PRO A 1 90 ? 15.226 -0.878 -11.284 1.00 91.56 90 PRO A C 1
ATOM 728 O O . PRO A 1 90 ? 14.235 -1.365 -11.820 1.00 91.56 90 PRO A O 1
ATOM 731 N N . PHE A 1 91 ? 16.290 -0.493 -11.998 1.00 90.25 91 PHE A N 1
ATOM 732 C CA . PHE A 1 91 ? 16.357 -0.496 -13.468 1.00 90.25 91 PHE A CA 1
ATOM 733 C C . PHE A 1 91 ? 16.929 -1.792 -14.062 1.00 90.25 91 PHE A C 1
ATOM 735 O O . PHE A 1 91 ? 16.996 -1.950 -15.276 1.00 90.25 91 PHE A O 1
ATOM 742 N N . SER A 1 92 ? 17.334 -2.743 -13.216 1.00 85.81 92 SER A N 1
ATOM 743 C CA . SER A 1 92 ? 17.981 -3.999 -13.625 1.00 85.81 92 SER A CA 1
ATOM 744 C C . SER A 1 92 ? 17.064 -5.011 -14.333 1.00 85.81 92 SER A C 1
ATOM 746 O O . SER A 1 92 ? 17.538 -6.065 -14.753 1.00 85.81 92 SER A O 1
ATOM 748 N N . GLY A 1 93 ? 15.763 -4.723 -14.462 1.00 75.69 93 GLY A N 1
ATOM 749 C CA . GLY A 1 93 ? 14.778 -5.651 -15.035 1.00 75.69 93 GLY A CA 1
ATOM 750 C C . GLY A 1 93 ? 14.314 -6.747 -14.070 1.00 75.69 93 GLY A C 1
ATOM 751 O O . GLY A 1 93 ? 13.807 -7.780 -14.503 1.00 75.69 93 GLY A O 1
ATOM 752 N N . GLN A 1 94 ? 14.496 -6.545 -12.763 1.00 82.06 94 GLN A N 1
ATOM 753 C CA . GLN A 1 94 ? 14.016 -7.464 -11.733 1.00 82.06 94 GLN A CA 1
ATOM 754 C C . GLN A 1 94 ? 12.483 -7.529 -11.654 1.00 82.06 94 GLN A C 1
ATOM 756 O O . GLN A 1 94 ? 11.777 -6.595 -12.036 1.00 82.06 94 GLN A O 1
ATOM 761 N N . ALA A 1 95 ? 11.963 -8.642 -11.133 1.00 86.12 95 ALA A N 1
ATOM 762 C CA . ALA A 1 95 ? 10.535 -8.802 -10.891 1.00 86.12 95 ALA A CA 1
ATOM 763 C C . ALA A 1 95 ? 10.060 -7.915 -9.730 1.00 86.12 95 ALA A C 1
ATOM 765 O O . ALA A 1 95 ? 10.811 -7.619 -8.799 1.00 86.12 95 ALA A O 1
ATOM 766 N N . VAL A 1 96 ? 8.785 -7.526 -9.768 1.00 89.88 96 VAL A N 1
ATOM 767 C CA . VAL A 1 96 ? 8.145 -6.802 -8.665 1.00 89.88 96 VAL A CA 1
ATOM 768 C C . VAL A 1 96 ? 8.151 -7.690 -7.415 1.00 89.88 96 VAL A C 1
ATOM 770 O O . VAL A 1 9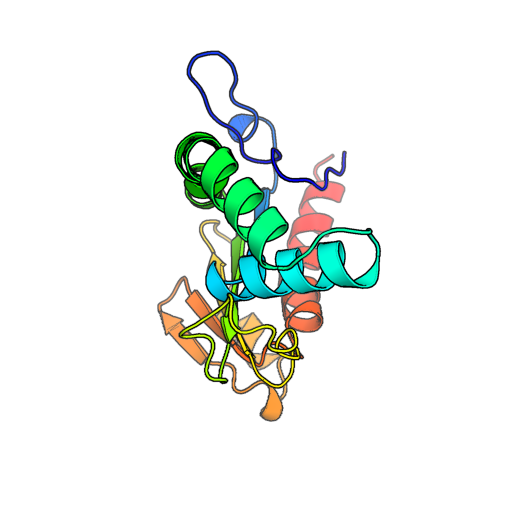6 ? 7.632 -8.806 -7.489 1.00 89.88 96 VAL A O 1
ATOM 773 N N . PRO A 1 97 ? 8.674 -7.217 -6.265 1.00 92.81 97 PRO A N 1
ATOM 774 C CA . PRO A 1 97 ? 8.622 -7.978 -5.022 1.00 92.81 97 PRO A CA 1
ATOM 775 C C . PRO A 1 97 ? 7.190 -8.383 -4.665 1.00 92.81 97 PRO A C 1
ATOM 777 O O . PRO A 1 97 ? 6.253 -7.585 -4.807 1.00 92.81 97 PRO A O 1
ATOM 780 N N . THR A 1 98 ? 7.016 -9.608 -4.177 1.00 95.19 98 THR A N 1
ATOM 781 C CA . THR A 1 98 ? 5.716 -10.127 -3.730 1.00 95.19 98 THR A CA 1
ATOM 782 C C . THR A 1 98 ? 5.309 -9.507 -2.384 1.00 95.19 98 THR A C 1
ATOM 784 O O . THR A 1 98 ? 6.170 -8.977 -1.668 1.00 95.19 98 THR A O 1
ATOM 787 N N . PRO A 1 99 ? 4.013 -9.458 -2.020 1.00 94.75 99 PRO A N 1
ATOM 788 C CA . PRO A 1 99 ? 3.587 -8.985 -0.698 1.00 94.75 99 PRO A CA 1
ATOM 789 C C . PRO A 1 99 ? 4.277 -9.720 0.460 1.00 94.75 99 PRO A C 1
ATOM 791 O O . PRO A 1 99 ? 4.601 -9.104 1.476 1.00 94.75 99 PRO A O 1
ATOM 794 N N . GLU A 1 100 ? 4.561 -11.008 0.282 1.00 94.81 100 GLU A N 1
ATOM 795 C CA . GLU A 1 100 ? 5.261 -11.871 1.230 1.00 94.81 100 GLU A CA 1
ATOM 796 C C . GLU A 1 100 ? 6.709 -11.427 1.468 1.00 94.81 100 GLU A C 1
ATOM 798 O O . GLU A 1 100 ? 7.197 -11.537 2.594 1.00 94.81 100 GLU A O 1
ATOM 803 N N . ASP A 1 101 ? 7.348 -10.871 0.437 1.00 95.62 101 ASP A N 1
ATOM 804 C CA . ASP A 1 101 ? 8.706 -10.320 0.446 1.00 95.62 101 ASP A CA 1
ATOM 805 C C . ASP A 1 101 ? 8.730 -8.823 0.800 1.00 95.62 101 ASP A C 1
ATOM 807 O O . ASP A 1 101 ? 9.594 -8.062 0.351 1.00 95.62 101 ASP A O 1
ATOM 811 N N . SER A 1 102 ? 7.752 -8.355 1.576 1.00 97.19 102 SER A N 1
ATOM 812 C CA . SER A 1 102 ? 7.659 -6.954 1.979 1.00 97.19 102 SER A CA 1
ATOM 813 C C . SER A 1 102 ? 7.121 -6.782 3.393 1.00 97.19 102 SER A C 1
ATOM 815 O O . SER A 1 102 ? 6.422 -7.642 3.926 1.00 97.19 102 SER A O 1
ATOM 817 N N . LEU A 1 103 ? 7.433 -5.636 3.988 1.00 98.38 103 LEU A N 1
ATOM 818 C CA . LEU A 1 103 ? 6.744 -5.101 5.156 1.00 98.38 103 LEU A CA 1
ATOM 819 C C . LEU A 1 103 ? 5.870 -3.925 4.729 1.00 98.38 103 LEU A C 1
ATOM 821 O O . LEU A 1 103 ? 6.099 -3.313 3.685 1.00 98.38 103 LEU A O 1
ATOM 825 N N . VAL A 1 104 ? 4.896 -3.576 5.557 1.00 98.69 104 VAL A N 1
ATOM 826 C CA . VAL A 1 104 ? 4.151 -2.326 5.446 1.00 98.69 104 VAL A CA 1
ATOM 827 C C . VAL A 1 104 ? 4.344 -1.537 6.729 1.00 98.69 104 VAL A C 1
ATOM 829 O O . VAL A 1 104 ? 4.131 -2.046 7.826 1.00 98.69 104 VAL A O 1
ATOM 832 N N . VAL A 1 105 ? 4.757 -0.285 6.571 1.00 98.69 105 VAL A N 1
ATOM 833 C CA . VAL A 1 105 ? 4.832 0.720 7.626 1.00 98.69 105 VAL A CA 1
ATOM 834 C C . VAL A 1 105 ? 3.560 1.549 7.534 1.00 98.69 105 VAL A C 1
ATOM 836 O O . VAL A 1 105 ? 3.371 2.306 6.582 1.00 98.69 105 VAL A O 1
ATOM 839 N N . THR A 1 106 ? 2.664 1.365 8.496 1.00 98.75 106 THR A N 1
ATOM 840 C CA . THR A 1 106 ? 1.413 2.114 8.577 1.00 98.75 106 THR A CA 1
ATOM 841 C C . THR A 1 106 ? 1.546 3.238 9.587 1.00 98.75 106 THR A C 1
ATOM 843 O O . THR A 1 106 ? 1.775 2.970 10.762 1.00 98.75 106 THR A O 1
ATOM 846 N N . THR A 1 107 ? 1.370 4.481 9.146 1.00 98.56 107 THR A N 1
ATOM 847 C CA . THR A 1 107 ? 1.389 5.665 10.017 1.00 98.56 107 THR A CA 1
ATOM 848 C C . THR A 1 107 ? -0.003 6.268 10.101 1.00 98.56 107 THR A C 1
ATOM 850 O O . THR A 1 107 ? -0.618 6.521 9.066 1.00 98.56 107 THR A O 1
ATOM 853 N N . VAL A 1 108 ? -0.474 6.540 11.317 1.00 98.44 108 VAL A N 1
ATOM 854 C CA . VAL A 1 108 ? -1.790 7.126 11.596 1.00 98.44 108 VAL A CA 1
ATOM 855 C C . VAL A 1 108 ? -1.627 8.517 12.209 1.00 98.44 108 VAL A C 1
ATOM 857 O O . VAL A 1 108 ? -0.832 8.715 13.123 1.00 98.44 108 VAL A O 1
ATOM 860 N N . ARG A 1 109 ? -2.376 9.492 11.688 1.00 97.12 109 ARG A N 1
ATOM 861 C CA . ARG A 1 109 ? -2.352 10.913 12.087 1.00 97.12 109 ARG A CA 1
ATOM 862 C C . ARG A 1 109 ? -3.721 11.442 12.513 1.00 97.12 109 ARG A C 1
ATOM 864 O O 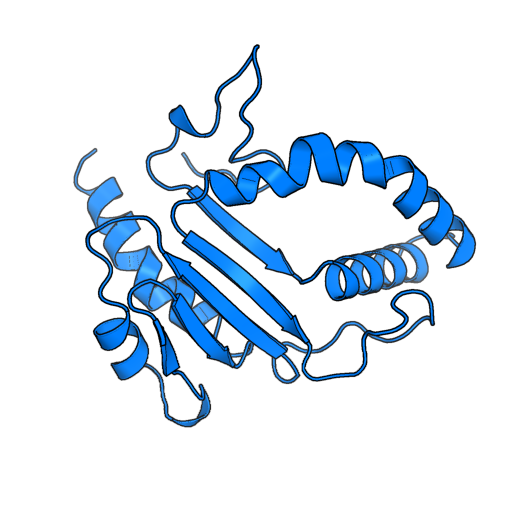. ARG A 1 109 ? -3.917 12.651 12.586 1.00 97.12 109 ARG A O 1
ATOM 871 N N . ILE A 1 110 ? -4.664 10.542 12.751 1.00 95.31 110 ILE A N 1
ATOM 872 C CA . ILE A 1 110 ? -6.002 10.856 13.246 1.00 95.31 110 ILE A CA 1
ATOM 873 C C . ILE A 1 110 ? -6.231 10.175 14.585 1.00 95.31 110 ILE A C 1
ATOM 875 O O . ILE A 1 110 ? -5.688 9.103 14.853 1.00 95.31 110 ILE A O 1
ATOM 879 N N . ASP A 1 111 ? -7.061 10.804 15.405 1.00 93.00 111 ASP A N 1
ATOM 880 C CA . ASP A 1 111 ? -7.466 10.250 16.686 1.00 93.00 111 ASP A CA 1
ATOM 881 C C . ASP A 1 111 ? -8.464 9.096 16.505 1.00 93.00 111 ASP A C 1
ATOM 883 O O . ASP A 1 111 ? -9.112 8.946 15.468 1.00 93.00 111 ASP A O 1
ATOM 887 N N . GLY A 1 112 ? -8.617 8.283 17.551 1.00 91.25 112 GLY A N 1
ATOM 888 C CA . GLY A 1 112 ? -9.627 7.222 17.599 1.00 91.25 112 GLY A CA 1
ATOM 889 C C . GLY A 1 112 ? -9.195 5.879 17.007 1.00 91.25 112 GLY A C 1
ATOM 890 O O . GLY A 1 112 ? -9.984 4.936 17.032 1.00 91.25 112 GLY A O 1
ATOM 891 N N . VAL A 1 113 ? -7.951 5.756 16.533 1.00 95.75 113 VAL A N 1
ATOM 892 C CA . VAL A 1 113 ? -7.363 4.477 16.112 1.00 95.75 113 VAL A CA 1
ATOM 893 C C . VAL A 1 113 ? -6.415 3.962 17.193 1.00 95.75 113 VAL A C 1
ATOM 895 O O . VAL A 1 113 ? -5.378 4.563 17.459 1.00 95.75 113 VAL A O 1
ATOM 898 N N . ASP A 1 114 ? -6.756 2.825 17.795 1.00 96.50 114 ASP A N 1
ATOM 899 C CA . ASP A 1 114 ? -5.886 2.115 18.737 1.00 96.50 114 ASP A CA 1
ATOM 900 C C . ASP A 1 114 ? -5.027 1.090 17.981 1.00 96.50 114 ASP A C 1
ATOM 902 O O . ASP A 1 114 ? -5.488 -0.001 17.637 1.00 96.50 114 ASP A O 1
ATOM 906 N N . LEU A 1 115 ? -3.770 1.449 17.704 1.00 97.94 115 LEU A N 1
ATOM 907 C CA . LEU A 1 115 ? -2.845 0.588 16.964 1.00 97.94 115 LEU A CA 1
ATOM 908 C C . LEU A 1 115 ? -2.473 -0.694 17.713 1.00 97.94 115 LEU A C 1
ATOM 910 O O . LEU A 1 115 ? -2.184 -1.698 17.060 1.00 97.94 115 LEU A O 1
ATOM 914 N N . GLN A 1 116 ? -2.506 -0.697 19.049 1.00 97.50 116 GLN A N 1
ATOM 915 C CA . GLN A 1 116 ? -2.253 -1.915 19.815 1.00 97.50 116 GLN A CA 1
ATOM 916 C C . GLN A 1 116 ? -3.423 -2.885 19.646 1.00 97.50 116 GLN A C 1
ATOM 918 O O . GLN A 1 116 ? -3.209 -4.050 19.326 1.00 97.50 116 GLN A O 1
ATOM 923 N N . ALA A 1 117 ? -4.660 -2.392 19.739 1.00 97.56 117 ALA A N 1
ATOM 924 C CA . ALA A 1 117 ? -5.846 -3.209 19.492 1.00 97.56 117 ALA A CA 1
ATOM 925 C C . ALA A 1 117 ? -5.921 -3.732 18.045 1.00 97.56 117 ALA A C 1
ATOM 927 O O . ALA A 1 117 ? -6.464 -4.812 17.805 1.00 97.56 117 ALA A O 1
ATOM 928 N N . VAL A 1 118 ? -5.390 -2.982 17.071 1.00 97.94 118 VAL A N 1
ATOM 929 C CA . VAL A 1 118 ? -5.225 -3.458 15.686 1.00 97.94 118 VAL A CA 1
ATOM 930 C C . VAL A 1 118 ? -4.203 -4.593 15.635 1.00 97.94 118 VAL A C 1
ATOM 932 O O . VAL A 1 118 ? -4.502 -5.643 15.072 1.00 97.94 118 VAL A O 1
ATOM 935 N N . ALA A 1 119 ? -3.026 -4.410 16.242 1.00 98.00 119 ALA A N 1
ATOM 936 C CA . ALA A 1 119 ? -1.967 -5.416 16.264 1.00 98.00 119 ALA A CA 1
ATOM 937 C C . ALA A 1 119 ? -2.412 -6.722 16.943 1.00 98.00 119 ALA A C 1
ATOM 939 O O . ALA A 1 119 ? -2.146 -7.800 16.420 1.00 98.00 119 ALA A O 1
ATOM 940 N N . ASP A 1 120 ? -3.153 -6.632 18.049 1.00 97.81 120 ASP A N 1
ATOM 941 C CA . ASP A 1 120 ? -3.627 -7.784 18.829 1.00 97.81 120 ASP A CA 1
ATOM 942 C C . ASP A 1 120 ? -4.637 -8.663 18.070 1.00 97.81 120 ASP A C 1
ATOM 944 O O . ASP A 1 120 ? -4.837 -9.830 18.413 1.00 97.81 120 ASP A O 1
ATOM 948 N N . LYS A 1 121 ? -5.289 -8.119 17.034 1.00 98.00 121 LYS A N 1
ATOM 949 C CA . LYS A 1 121 ? -6.192 -8.875 16.152 1.00 98.00 121 LYS A CA 1
ATOM 950 C C . LYS A 1 121 ? -5.451 -9.658 15.070 1.00 98.00 121 LYS A C 1
ATOM 952 O O . LYS A 1 121 ? -6.058 -10.523 14.438 1.00 98.00 121 LYS A O 1
ATOM 957 N N . LEU A 1 122 ? -4.181 -9.346 14.823 1.00 98.12 122 LEU A N 1
ATOM 958 C CA . LEU A 1 122 ? -3.392 -9.999 13.788 1.00 98.12 122 LEU A CA 1
ATOM 959 C C . LEU A 1 122 ? -2.779 -11.301 14.318 1.00 98.12 122 LEU A C 1
ATOM 961 O O . LEU A 1 122 ? -2.379 -11.381 15.482 1.00 98.12 122 LEU A O 1
ATOM 965 N N . PRO A 1 123 ? -2.668 -12.338 13.473 1.00 97.81 123 PRO A N 1
ATOM 966 C CA . PRO A 1 123 ? -1.990 -13.564 13.860 1.00 97.81 123 PRO A CA 1
ATOM 967 C C . PRO A 1 123 ? -0.473 -13.335 13.971 1.00 97.81 123 PRO A C 1
ATOM 969 O O . PRO A 1 123 ? 0.079 -12.395 13.395 1.00 97.81 123 PRO A O 1
ATOM 972 N N . ALA A 1 124 ? 0.230 -14.214 14.692 1.00 97.25 124 ALA A N 1
ATOM 973 C CA . ALA A 1 124 ? 1.663 -14.060 14.961 1.00 97.25 124 ALA A CA 1
ATOM 974 C C . ALA A 1 124 ? 2.518 -13.986 13.676 1.00 97.25 124 ALA A C 1
ATOM 976 O O . ALA A 1 124 ? 3.539 -13.300 13.637 1.00 97.25 124 ALA A O 1
ATOM 977 N N . GLU A 1 125 ? 2.082 -14.645 12.600 1.00 97.06 125 GLU A N 1
ATOM 978 C CA . GLU A 1 125 ? 2.723 -14.659 11.281 1.00 97.06 125 GLU A CA 1
ATOM 979 C C . GLU A 1 125 ? 2.698 -13.296 10.576 1.00 97.06 125 GLU A C 1
ATOM 981 O O . GLU A 1 125 ? 3.489 -13.070 9.655 1.00 97.06 125 GLU A O 1
ATOM 986 N N . ALA A 1 126 ? 1.831 -12.375 11.012 1.00 97.44 126 ALA A N 1
ATOM 987 C CA . ALA A 1 126 ? 1.847 -10.995 10.545 1.00 97.44 126 ALA A CA 1
ATOM 988 C C . ALA A 1 126 ? 3.093 -10.239 11.013 1.00 97.44 126 ALA A C 1
ATOM 990 O O . ALA A 1 126 ? 3.413 -9.198 10.441 1.00 97.44 126 ALA A O 1
ATOM 991 N N . MET A 1 127 ? 3.804 -10.760 12.025 1.00 97.12 127 MET A N 1
ATOM 992 C CA . MET A 1 127 ? 4.985 -10.132 12.625 1.00 97.12 127 MET A CA 1
ATOM 993 C C . MET A 1 127 ? 4.726 -8.659 12.969 1.00 97.12 127 MET A C 1
ATOM 995 O O . MET A 1 127 ? 5.576 -7.801 12.738 1.00 97.12 127 MET A O 1
ATOM 999 N N . ALA A 1 128 ? 3.517 -8.368 13.455 1.00 98.25 128 ALA A N 1
ATOM 1000 C CA . ALA A 1 128 ? 3.072 -7.013 13.713 1.00 98.25 128 ALA A CA 1
ATOM 1001 C C . ALA A 1 128 ? 3.709 -6.465 14.994 1.00 98.25 128 ALA A C 1
ATOM 1003 O O . ALA A 1 128 ? 3.697 -7.123 16.034 1.00 98.25 128 ALA A O 1
ATOM 1004 N N . PHE A 1 129 ? 4.251 -5.254 14.928 1.00 98.38 129 PHE A N 1
ATOM 1005 C CA . PHE A 1 129 ? 4.768 -4.543 16.090 1.00 98.38 129 PHE A CA 1
ATOM 1006 C C . PHE A 1 129 ? 4.594 -3.035 15.929 1.00 98.38 129 PHE A C 1
ATOM 1008 O O . PHE A 1 129 ? 4.656 -2.490 14.824 1.00 98.38 129 PHE A O 1
ATOM 1015 N N . LEU A 1 130 ? 4.392 -2.345 17.048 1.00 98.50 130 LEU A N 1
ATOM 1016 C CA . LEU A 1 130 ? 4.349 -0.890 17.072 1.00 98.50 130 LEU A CA 1
ATOM 1017 C C . LEU A 1 130 ? 5.787 -0.367 17.063 1.00 98.50 130 LEU A C 1
ATOM 1019 O O . LEU A 1 130 ? 6.579 -0.671 17.954 1.00 98.50 130 LEU A O 1
ATOM 1023 N N . GLN A 1 131 ? 6.128 0.427 16.050 1.00 98.31 131 GLN A N 1
ATOM 1024 C CA . GLN A 1 131 ? 7.395 1.159 16.006 1.00 98.31 131 GLN A CA 1
ATOM 1025 C C . GLN A 1 131 ? 7.361 2.362 16.964 1.00 98.31 131 GLN A C 1
ATOM 1027 O O . GLN A 1 131 ? 8.393 2.757 17.507 1.00 98.31 131 GLN A O 1
ATOM 1032 N N . ASN A 1 132 ? 6.182 2.962 17.128 1.00 97.06 132 ASN A N 1
ATOM 1033 C CA . ASN A 1 132 ? 5.842 4.007 18.091 1.00 97.06 132 ASN A CA 1
ATOM 1034 C C . ASN A 1 132 ? 4.306 4.106 18.186 1.00 97.06 132 ASN A C 1
ATOM 1036 O O . ASN A 1 132 ? 3.594 3.380 17.491 1.00 97.06 132 ASN A O 1
ATOM 1040 N N . ASP A 1 133 ? 3.806 5.036 18.997 1.00 96.31 133 ASP A N 1
ATOM 1041 C CA . ASP A 1 133 ? 2.372 5.209 19.273 1.00 96.31 133 ASP A CA 1
ATOM 1042 C C . ASP A 1 133 ? 1.519 5.530 18.030 1.00 96.31 133 ASP A C 1
ATOM 1044 O O . ASP A 1 133 ? 0.306 5.352 18.055 1.00 96.31 133 ASP A O 1
ATOM 1048 N N . THR A 1 134 ? 2.133 5.987 16.934 1.00 97.62 134 THR A N 1
ATOM 1049 C CA . THR A 1 134 ? 1.440 6.353 15.688 1.00 97.62 134 THR A CA 1
ATOM 1050 C C . THR A 1 134 ? 1.817 5.470 14.503 1.00 97.62 134 THR A C 1
ATOM 1052 O O . THR A 1 134 ? 1.334 5.699 13.393 1.00 97.62 134 THR A O 1
ATOM 1055 N N . THR A 1 135 ? 2.683 4.468 14.697 1.00 98.56 135 THR A N 1
ATOM 1056 C CA . THR A 1 135 ? 3.247 3.672 13.602 1.00 98.56 135 THR A CA 1
ATOM 1057 C C . THR A 1 135 ? 3.226 2.180 13.908 1.00 98.56 135 THR A C 1
ATOM 1059 O O . THR A 1 135 ? 3.916 1.708 14.812 1.00 98.56 135 THR A O 1
ATOM 1062 N N . LEU A 1 136 ? 2.507 1.427 13.077 1.00 98.75 136 LEU A N 1
ATOM 1063 C CA . LEU A 1 136 ? 2.419 -0.030 13.104 1.00 98.75 136 LEU A CA 1
ATOM 1064 C C . LEU A 1 136 ? 3.185 -0.622 11.914 1.00 98.75 136 LEU A C 1
ATOM 1066 O O . LEU A 1 136 ? 2.988 -0.200 10.775 1.00 98.75 136 LEU A O 1
ATOM 1070 N N . VAL A 1 137 ? 4.034 -1.615 12.162 1.00 98.75 137 VAL A N 1
ATOM 1071 C CA . VAL A 1 137 ? 4.789 -2.339 11.130 1.00 98.75 137 VAL A CA 1
ATOM 1072 C C . VAL A 1 137 ? 4.362 -3.799 11.125 1.00 98.75 137 VAL A C 1
ATOM 1074 O O . VAL A 1 137 ? 4.227 -4.393 12.187 1.00 98.75 137 VAL A O 1
ATOM 1077 N N . TYR A 1 138 ? 4.145 -4.377 9.946 1.00 98.75 138 TYR A N 1
ATOM 1078 C CA . TYR A 1 138 ? 3.717 -5.772 9.780 1.00 98.75 138 TYR A CA 1
ATOM 1079 C C . TYR A 1 138 ? 4.089 -6.303 8.390 1.00 98.75 138 TYR A C 1
ATOM 1081 O O . TYR A 1 138 ? 4.517 -5.555 7.509 1.00 98.75 138 TYR A O 1
ATOM 1089 N N . LYS A 1 139 ? 3.937 -7.611 8.177 1.00 98.38 139 LYS A N 1
ATOM 1090 C CA . LYS A 1 139 ? 4.220 -8.279 6.903 1.00 98.38 139 LYS A CA 1
ATOM 1091 C C . LYS A 1 139 ? 3.217 -7.879 5.817 1.00 98.38 139 LYS A C 1
ATOM 1093 O O . LYS A 1 139 ? 2.010 -7.916 6.031 1.00 98.38 139 LYS A O 1
ATOM 1098 N N . GLY A 1 140 ? 3.707 -7.561 4.620 1.00 97.88 140 GLY A N 1
ATOM 1099 C CA . GLY A 1 140 ? 2.905 -6.985 3.538 1.00 97.88 140 GLY A CA 1
ATOM 1100 C C . GLY A 1 140 ? 1.747 -7.853 3.044 1.00 97.88 140 GLY A C 1
ATOM 1101 O O . GLY A 1 140 ? 0.756 -7.311 2.563 1.00 97.88 140 GLY A O 1
ATOM 1102 N N . SER A 1 141 ? 1.805 -9.173 3.237 1.00 97.81 141 SER A N 1
ATOM 1103 C CA . SER A 1 141 ? 0.684 -10.081 2.956 1.00 97.81 141 SER A CA 1
ATOM 1104 C C . SER A 1 141 ? -0.571 -9.805 3.801 1.00 97.81 141 SER A C 1
ATOM 1106 O O . SER A 1 141 ? -1.652 -10.205 3.393 1.00 97.81 141 SER A O 1
ATOM 1108 N N . PHE A 1 142 ? -0.449 -9.100 4.934 1.00 98.31 142 PHE A N 1
ATOM 1109 C CA . PHE A 1 142 ? -1.556 -8.752 5.842 1.00 98.31 142 PHE A CA 1
ATOM 1110 C C . PHE A 1 142 ? -2.087 -7.323 5.644 1.00 98.31 142 PHE A C 1
ATOM 1112 O O . PHE A 1 142 ? -2.882 -6.833 6.439 1.00 98.31 142 PHE A O 1
ATOM 1119 N N . MET A 1 143 ? -1.658 -6.621 4.590 1.00 98.00 143 MET A N 1
ATOM 1120 C CA . MET A 1 143 ? -2.078 -5.238 4.330 1.00 98.00 143 MET A CA 1
ATOM 1121 C C . MET A 1 143 ? -3.592 -5.078 4.217 1.00 98.00 143 MET A C 1
ATOM 1123 O O . MET A 1 143 ? -4.140 -4.129 4.771 1.00 98.00 143 MET A O 1
ATOM 1127 N N . VAL A 1 144 ? -4.266 -6.011 3.543 1.00 97.31 144 VAL A N 1
ATOM 1128 C CA . VAL A 1 144 ? -5.726 -5.979 3.397 1.00 97.31 144 VAL A CA 1
ATOM 1129 C C . VAL A 1 144 ? -6.416 -6.217 4.741 1.00 97.31 144 VAL A C 1
ATOM 1131 O O . VAL A 1 144 ? -7.353 -5.494 5.062 1.00 97.31 144 VAL A O 1
ATOM 1134 N N . ASP A 1 145 ? -5.918 -7.152 5.555 1.00 98.19 145 ASP A N 1
ATOM 1135 C CA . ASP A 1 145 ? -6.470 -7.417 6.890 1.00 98.19 145 ASP A CA 1
ATOM 1136 C C . ASP A 1 145 ? -6.340 -6.186 7.795 1.00 98.19 145 ASP A C 1
ATOM 1138 O O . ASP A 1 145 ? -7.290 -5.783 8.461 1.00 98.19 145 ASP A O 1
ATOM 1142 N N . VAL A 1 146 ? -5.172 -5.537 7.781 1.00 98.31 146 VAL A N 1
ATOM 1143 C CA . VAL A 1 146 ? -4.936 -4.318 8.563 1.00 98.31 146 VAL A CA 1
ATOM 1144 C C . VAL A 1 146 ? -5.808 -3.162 8.070 1.00 98.31 146 VAL A C 1
ATOM 1146 O O . VAL A 1 146 ? -6.377 -2.436 8.886 1.00 98.31 146 VAL A O 1
ATOM 1149 N N . MET A 1 147 ? -5.958 -3.003 6.751 1.00 98.06 147 MET A N 1
ATOM 1150 C CA . MET A 1 147 ? -6.883 -2.030 6.166 1.00 98.06 147 MET A CA 1
ATOM 1151 C C . MET A 1 147 ? -8.319 -2.268 6.622 1.00 98.06 147 MET A C 1
ATOM 1153 O O . MET A 1 147 ? -8.966 -1.315 7.039 1.00 98.06 147 MET A O 1
ATOM 1157 N N . ASP A 1 148 ? -8.810 -3.505 6.588 1.00 97.75 148 ASP A N 1
ATOM 1158 C CA . ASP A 1 148 ? -10.172 -3.828 7.018 1.00 97.75 148 ASP A CA 1
ATOM 1159 C C . ASP A 1 148 ? -10.370 -3.532 8.513 1.00 97.75 148 ASP A C 1
ATOM 1161 O O . ASP A 1 148 ? -11.267 -2.781 8.896 1.00 97.75 148 ASP A O 1
ATOM 1165 N N . ILE A 1 149 ? -9.460 -4.014 9.366 1.00 97.56 149 ILE A N 1
ATOM 1166 C CA . ILE A 1 149 ? -9.527 -3.808 10.819 1.00 97.56 149 ILE A CA 1
ATOM 1167 C C . ILE A 1 149 ? -9.542 -2.316 11.191 1.00 97.56 149 ILE A C 1
ATOM 1169 O O . ILE A 1 149 ? -10.252 -1.933 12.126 1.00 97.56 149 ILE A O 1
ATOM 1173 N N . MET A 1 150 ? -8.753 -1.483 10.502 1.00 96.44 150 MET A N 1
ATOM 1174 C CA . MET A 1 150 ? -8.642 -0.052 10.806 1.00 96.44 150 MET A CA 1
ATOM 1175 C C . MET A 1 150 ? -9.714 0.798 10.127 1.00 96.44 150 MET A C 1
ATOM 1177 O O . MET A 1 150 ? -10.285 1.677 10.767 1.00 96.44 150 MET A O 1
ATOM 1181 N N . LEU A 1 151 ? -9.962 0.591 8.833 1.00 97.00 151 LEU A N 1
ATOM 1182 C CA . LEU A 1 151 ? -10.780 1.500 8.029 1.00 97.00 151 LEU A CA 1
ATOM 1183 C C . LEU A 1 151 ? -12.272 1.223 8.177 1.00 97.00 151 LEU A C 1
ATOM 1185 O O . LEU A 1 151 ? -13.045 2.176 8.174 1.00 97.00 151 LEU A O 1
ATOM 1189 N N . THR A 1 152 ? -12.686 -0.033 8.352 1.00 96.75 152 THR A N 1
ATOM 1190 C CA . THR A 1 152 ? -14.104 -0.393 8.503 1.00 96.75 152 THR A CA 1
ATOM 1191 C C . THR A 1 152 ? -14.809 0.397 9.614 1.00 96.75 152 THR A C 1
ATOM 1193 O O . THR A 1 152 ? -15.787 1.079 9.302 1.00 96.75 152 THR A O 1
ATOM 1196 N N . PRO A 1 153 ? -14.315 0.450 10.871 1.00 95.81 153 PRO A N 1
ATOM 1197 C CA . PRO A 1 153 ? -14.978 1.239 11.912 1.00 95.81 153 PRO A CA 1
ATOM 1198 C C . PRO A 1 153 ? -14.988 2.750 11.626 1.00 95.81 153 PRO A C 1
ATOM 1200 O O . PRO A 1 153 ? -15.943 3.430 11.998 1.00 95.81 153 PRO A O 1
ATOM 1203 N N . ILE A 1 154 ? -13.963 3.288 10.955 1.00 95.75 154 ILE A N 1
ATOM 1204 C CA . ILE A 1 154 ? -13.913 4.709 10.573 1.00 95.75 154 ILE A CA 1
ATOM 1205 C C . ILE A 1 154 ? -14.985 5.002 9.517 1.00 95.75 154 ILE A C 1
ATOM 1207 O O . ILE A 1 154 ? -15.749 5.959 9.639 1.00 95.75 154 ILE A O 1
ATOM 1211 N N . ILE A 1 155 ? -15.071 4.157 8.489 1.00 94.88 155 ILE A N 1
ATOM 1212 C CA . ILE A 1 155 ? -16.051 4.291 7.411 1.00 94.88 155 ILE A CA 1
ATOM 1213 C C . ILE A 1 155 ? -17.472 4.144 7.964 1.00 94.88 155 ILE A C 1
ATOM 1215 O O . ILE A 1 155 ? -18.332 4.955 7.625 1.00 94.88 155 ILE A O 1
ATOM 1219 N N . ASP A 1 156 ? -17.724 3.187 8.858 1.00 95.25 156 ASP A N 1
ATOM 1220 C CA . ASP A 1 156 ? -19.033 3.006 9.497 1.00 95.25 156 ASP A CA 1
ATOM 1221 C C . ASP A 1 156 ? -19.474 4.254 10.279 1.00 95.25 156 ASP A C 1
ATOM 1223 O O . ASP A 1 156 ? -20.638 4.669 10.205 1.00 95.25 156 ASP A O 1
ATOM 1227 N N . GLN A 1 157 ? -18.543 4.907 10.982 1.00 94.12 157 GLN A N 1
ATOM 1228 C CA . GLN A 1 157 ? -18.810 6.172 11.671 1.00 94.12 157 GLN A CA 1
ATOM 1229 C C . GLN A 1 157 ? -19.152 7.298 10.689 1.00 94.12 157 GLN A C 1
ATOM 1231 O O . GLN A 1 157 ? -20.150 7.993 10.885 1.00 94.12 157 GLN A O 1
ATOM 1236 N N . LEU A 1 158 ? -18.389 7.449 9.602 1.00 93.00 158 LEU A N 1
ATOM 1237 C CA . LEU A 1 158 ? -18.677 8.436 8.552 1.00 93.00 158 LEU A CA 1
ATOM 1238 C C . LEU A 1 158 ? -20.035 8.191 7.885 1.00 93.00 158 LEU A C 1
ATOM 1240 O O . LEU A 1 158 ? -20.746 9.130 7.539 1.00 93.00 158 LEU A O 1
ATOM 1244 N N . MET A 1 159 ? -20.417 6.925 7.716 1.00 92.69 159 MET A N 1
ATOM 1245 C CA . MET A 1 159 ? -21.696 6.540 7.124 1.00 92.69 159 MET A CA 1
ATOM 1246 C C . MET A 1 159 ? -22.884 6.788 8.058 1.00 92.69 159 MET A C 1
ATOM 1248 O O . MET A 1 159 ? -23.980 7.062 7.568 1.00 92.69 159 MET A O 1
ATOM 1252 N N . THR A 1 160 ? -22.670 6.701 9.373 1.00 91.94 160 THR A N 1
ATOM 1253 C CA . THR A 1 160 ? -23.692 6.964 10.399 1.00 91.94 160 THR A CA 1
ATOM 1254 C C . THR A 1 160 ? -23.904 8.462 10.626 1.00 91.94 160 THR A C 1
ATOM 1256 O O . THR A 1 160 ? -25.032 8.890 10.848 1.00 91.94 160 THR A O 1
ATOM 1259 N N . ASN A 1 161 ? -22.842 9.263 10.518 1.00 82.19 161 ASN A N 1
ATOM 1260 C CA . ASN A 1 161 ? -22.860 10.717 10.719 1.00 82.19 161 ASN A CA 1
ATOM 1261 C C . ASN A 1 161 ? -23.247 11.516 9.454 1.00 82.19 161 ASN A C 1
ATOM 1263 O O . ASN A 1 161 ? -22.873 12.681 9.329 1.00 82.19 161 ASN A O 1
ATOM 1267 N N . LYS A 1 162 ? -23.957 10.882 8.513 1.00 60.72 162 LYS A N 1
ATOM 1268 C CA . LYS A 1 162 ? -24.417 11.493 7.257 1.00 60.72 162 LYS A CA 1
ATOM 1269 C C . LYS A 1 162 ? -25.538 12.509 7.431 1.00 60.72 162 LYS A C 1
ATOM 1271 O O . LYS A 1 162 ? -26.444 12.265 8.258 1.00 60.72 162 LYS A O 1
#

InterPro domains:
  IPR006082 Phosphoribulokinase [PR00478] (38-55)
  IPR006082 Phosphoribulokinase [PR00478] (56-79)
  IPR006083 Phosphoribulokinase/uridine kinase [PF00485] (1-88)
  IPR027417 P-loop containing nucleoside triphosphate hydrolase [G3DSA:3.40.50.300] (1-162)
  IPR027417 P-loop containing nucleoside triphosphate hydrolase [SSF52540] (2-160)

Mean predicted aligned error: 3.49 Å

pLDDT: mean 94.32, std 5.16, range [60.72, 98.75]

Organism: NCBI:txid652676

Radius of gyration: 17.44 Å; Cα contacts (8 Å, |Δi|>4): 223; chains: 1; bounding box: 43×42×47 Å

Foldseek 3Di:
DDDDDQQCQWDDPVDGNLVVDPAFEAEEEPPLLVLLVQLCCCVVPHVDDLVRSVVVCVVCVVVCVPTRVVSVVSHQKYWYKAFQDDSVDSSPNDHRGDLQRIKIKMFGDDPDDAQVVLQVPDDVQQVWDAPDRGIIMGRSVCVVVSCCSGVVVVVVVVVVVD

Secondary structure (DSSP, 8-state):
----STTTT-B-SS-BSGGG-S--EEEEE-HHHHHHHHHHHHHHHSS--HHHHHHHHHHHHHHIIIIITTHHHH-SEEEEEEESS--S-TTS-PPPPPGGGEEEEEEE-STT--HHHHHHTS-GGG--EEEETTEEEEEGGGHHHHHHHHHHHHHHHHHHT-

Sequence (162 aa):
MFYEGLHGGVKTDNADVAGQVDLLVGVVPSVNIEWIQKIYRDTSERPYTPEQVTEIILDRMQDYVEFITPQFDNTHINFHRIPLVDTSNPFSGQAVPTPEDSLVVTTVRIDGVDLQAVADKLPAEAMAFLQNDTTLVYKGSFMVDVMDIMLTPIIDQLMTNK

Nearest PDB structures (foldseek):
  1a7j-assembly1_A  TM=9.385E-01  e=6.243E-16  Cereibacter sphaeroides
  6kex-assembly2_D-2  TM=7.104E-01  e=1.327E-04  Arabidopsis thaliana
  6h7g-assembly1_B  TM=7.579E-01  e=3.105E-04  Chlamydomonas reinhardtii
  6hzl-assembly1_A  TM=6.778E-01  e=4.305E-04  Synechococcus elongatus PCC 6301
  6gve-assembly1_J  TM=6.684E-01  e=4.305E-04  Thermosynechococcus vestitus BP-1